Protein AF-A0A6A0H687-F1 (afdb_monomer)

Radius of gyration: 17.08 Å; Cα contacts (8 Å, |Δi|>4): 130; chains: 1; bounding box: 46×40×46 Å

Secondary structure (DSSP, 8-state):
-----------PPP---SHHHHHHHHHHHHHHHHHHHHTT-SSHHHHHHHHHHHHHS----TTSTT-TTTTTSPPPSSHHHHHHHHHHHHHHHHHHHHHHHHHHT-STTSSPPHHHHTTTTPPSTT--SSPP--

Foldseek 3Di:
DDDDDDPDPPPDDPPCPDPVVVLVLLLVQLLLVLLLQLVPDFALVSLLVSLLVSLPDDWDDAPDPLAQQVVPDDDQPDPVSVVVVSVVSSVSSNVSSNVSSCVQQVDPVRGGDPVSNVCNPPDRVVDHRDDPDD

InterPro domains:
  IPR007204 Actin-related protein 2/3 complex subunit 3 [PF04062] (16-129)
  IPR007204 Actin-related protein 2/3 complex subunit 3 [PIRSF016315] (16-129)
  IPR007204 Actin-related protein 2/3 complex subunit 3 [PTHR12391] (17-131)
  IPR036753 Actin-related protein 2/3 complex subunit 3 superfamily [G3DSA:1.10.1760.10] (7-134)
  IPR036753 Actin-related protein 2/3 complex subunit 3 superfamily [SSF69060] (16-129)

Organism: Hyalella azteca (NCBI:txid294128)

Mean predicted aligned error: 8.64 Å

Structure (mmCIF, N/CA/C/O backbone):
data_AF-A0A6A0H687-F1
#
_entry.id   AF-A0A6A0H687-F1
#
loop_
_atom_site.group_PDB
_atom_site.id
_atom_site.type_symbol
_atom_site.label_atom_id
_atom_site.label_alt_id
_atom_site.label_comp_id
_atom_site.label_asym_id
_atom_site.label_entity_id
_atom_site.label_seq_id
_atom_site.pdbx_PDB_ins_code
_atom_site.Cartn_x
_atom_site.Cartn_y
_atom_site.Cartn_z
_atom_site.occupancy
_atom_site.B_iso_or_equiv
_atom_site.auth_seq_id
_atom_site.auth_comp_id
_atom_site.auth_asym_id
_atom_site.auth_atom_id
_atom_site.pdbx_PDB_model_num
ATOM 1 N N . MET A 1 1 ? -33.109 -31.241 -22.955 1.00 35.88 1 MET A N 1
ATOM 2 C CA . MET A 1 1 ? -33.073 -29.965 -22.209 1.00 35.88 1 MET A CA 1
ATOM 3 C C . MET A 1 1 ? -31.614 -29.598 -22.007 1.00 35.88 1 MET A C 1
ATOM 5 O O . MET A 1 1 ? -30.923 -30.304 -21.287 1.00 35.88 1 MET A O 1
ATOM 9 N N . ALA A 1 2 ? -31.121 -28.597 -22.735 1.00 31.53 2 ALA A N 1
ATOM 10 C CA . ALA A 1 2 ? -29.759 -28.098 -22.580 1.00 31.53 2 ALA A CA 1
ATOM 11 C C . ALA A 1 2 ? -29.723 -27.141 -21.380 1.00 31.53 2 ALA A C 1
ATOM 13 O O . ALA A 1 2 ? -30.549 -26.233 -21.301 1.00 31.53 2 ALA A O 1
ATOM 14 N N . ALA A 1 3 ? -28.813 -27.369 -20.435 1.00 36.12 3 ALA A N 1
ATOM 15 C CA . ALA A 1 3 ? -28.580 -26.453 -19.328 1.00 36.12 3 ALA A CA 1
ATOM 16 C C . ALA A 1 3 ? -27.696 -25.295 -19.817 1.00 36.12 3 ALA A C 1
ATOM 18 O O . ALA A 1 3 ? -26.548 -25.510 -20.205 1.00 36.12 3 ALA A O 1
ATOM 19 N N . ASN A 1 4 ? -28.247 -24.081 -19.810 1.00 37.50 4 ASN A N 1
ATOM 20 C CA . ASN A 1 4 ? -27.493 -22.845 -20.003 1.00 37.50 4 ASN A CA 1
ATOM 21 C C . ASN A 1 4 ? -26.573 -22.624 -18.797 1.00 37.50 4 ASN A C 1
ATOM 23 O O . ASN A 1 4 ? -27.039 -22.578 -17.661 1.00 37.50 4 ASN A O 1
ATOM 27 N N . ILE A 1 5 ? -25.276 -22.464 -19.054 1.00 44.28 5 ILE A N 1
ATOM 28 C CA . ILE A 1 5 ? -24.306 -21.996 -18.063 1.00 44.28 5 ILE A CA 1
ATOM 29 C C . ILE A 1 5 ? -24.161 -20.484 -18.253 1.00 44.28 5 ILE A C 1
ATOM 31 O O . ILE A 1 5 ? -23.621 -20.039 -19.265 1.00 44.28 5 ILE A O 1
ATOM 35 N N . GLU A 1 6 ? -24.638 -19.694 -17.291 1.00 38.62 6 GLU A N 1
ATOM 36 C CA . GLU A 1 6 ? -24.328 -18.263 -17.222 1.00 38.62 6 GLU A CA 1
ATOM 37 C C . GLU A 1 6 ? -22.918 -18.041 -16.640 1.00 38.62 6 GLU A C 1
ATOM 39 O O . GLU A 1 6 ? -22.534 -18.716 -15.677 1.00 38.62 6 GLU A O 1
ATOM 44 N N . PRO A 1 7 ? -22.122 -17.092 -17.172 1.00 43.47 7 PRO A N 1
ATOM 45 C CA . PRO A 1 7 ? -20.782 -16.803 -16.677 1.00 43.47 7 PRO A CA 1
ATOM 46 C C . PRO A 1 7 ? -20.857 -15.910 -15.427 1.00 43.47 7 PRO A C 1
ATOM 48 O O . PRO A 1 7 ? -20.599 -14.710 -15.473 1.00 43.47 7 PRO A O 1
ATOM 51 N N . GLY A 1 8 ? -21.226 -16.504 -14.292 1.00 40.09 8 GLY A N 1
ATOM 52 C CA . GLY A 1 8 ? -21.206 -15.860 -12.980 1.00 40.09 8 GLY A CA 1
ATOM 53 C C . GLY A 1 8 ? -19.815 -15.923 -12.346 1.00 40.09 8 GLY A C 1
ATOM 54 O O . GLY A 1 8 ? -19.230 -16.992 -12.179 1.00 40.09 8 GLY A O 1
ATOM 55 N N . THR A 1 9 ? -19.274 -14.766 -11.982 1.00 43.44 9 THR A N 1
ATOM 56 C CA . THR A 1 9 ? -18.028 -14.579 -11.231 1.00 43.44 9 THR A CA 1
ATOM 57 C C . THR A 1 9 ? -17.992 -15.427 -9.956 1.00 43.44 9 THR A C 1
ATOM 59 O O . THR A 1 9 ? -18.575 -15.069 -8.936 1.00 43.44 9 THR A O 1
ATOM 62 N N . SER A 1 10 ? -17.268 -16.547 -9.992 1.00 41.50 10 SER A N 1
ATOM 63 C CA . SER A 1 10 ? -17.063 -17.415 -8.830 1.00 41.50 10 SER A CA 1
ATOM 64 C C . SER A 1 10 ? -16.005 -16.835 -7.884 1.00 41.50 10 SER A C 1
ATOM 66 O O . SER A 1 10 ? -14.886 -17.340 -7.800 1.00 41.50 10 SER A O 1
ATOM 68 N N . THR A 1 11 ? -16.347 -15.791 -7.130 1.00 47.06 11 THR A N 1
ATOM 69 C CA . THR A 1 11 ? -15.658 -15.509 -5.865 1.00 47.06 11 THR A CA 1
ATOM 70 C C . THR A 1 11 ? -16.435 -16.198 -4.753 1.00 47.06 11 THR A C 1
ATOM 72 O O . THR A 1 11 ? -17.423 -15.664 -4.255 1.00 47.06 11 THR A O 1
ATOM 75 N N . LYS A 1 12 ? -16.016 -17.413 -4.378 1.00 46.56 12 LYS A N 1
ATOM 76 C CA . LYS A 1 12 ? -16.521 -18.055 -3.157 1.00 46.56 12 LYS A CA 1
ATOM 77 C C . LYS A 1 12 ? -16.245 -17.115 -1.970 1.00 46.56 12 LYS A C 1
ATOM 79 O O . LYS A 1 12 ? -15.118 -16.618 -1.880 1.00 46.56 12 LYS A O 1
ATOM 84 N N . PRO A 1 13 ? -17.217 -16.853 -1.078 1.00 51.59 13 PRO A N 1
ATOM 85 C CA . PRO A 1 13 ? -16.946 -16.096 0.136 1.00 51.59 13 PRO A CA 1
ATOM 86 C C . PRO A 1 13 ? -15.906 -16.860 0.962 1.00 51.59 13 PRO A C 1
ATOM 88 O O . PRO A 1 13 ? -16.085 -18.043 1.246 1.00 51.59 13 PRO A O 1
ATOM 91 N N . ILE A 1 14 ? -14.798 -16.203 1.313 1.00 51.09 14 ILE A N 1
ATOM 92 C CA . ILE A 1 14 ? -13.845 -16.755 2.279 1.00 51.09 14 ILE A CA 1
ATOM 93 C C . ILE A 1 14 ? -14.563 -16.808 3.627 1.00 51.09 14 ILE A C 1
ATOM 95 O O . ILE A 1 14 ? -14.968 -15.776 4.160 1.00 51.09 14 ILE A O 1
ATOM 99 N N . SER A 1 15 ? -14.740 -18.013 4.166 1.00 51.88 15 SER A N 1
ATOM 100 C CA . SER A 1 15 ? -15.113 -18.201 5.562 1.00 51.88 15 SER A CA 1
ATOM 101 C C . SER A 1 15 ? -13.932 -17.746 6.414 1.00 51.88 15 SER A C 1
ATOM 103 O O . SER A 1 15 ? -12.920 -18.437 6.472 1.00 51.88 15 SER A O 1
ATOM 105 N N . THR A 1 16 ? -14.032 -16.567 7.028 1.00 56.4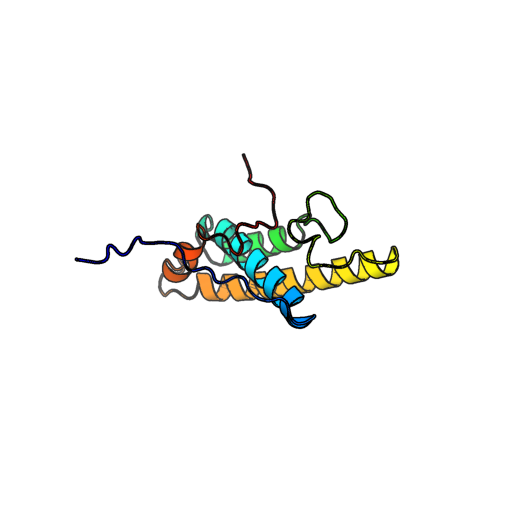7 16 THR A N 1
ATOM 106 C CA . THR A 1 16 ? -13.026 -16.058 7.970 1.00 56.47 16 THR A CA 1
ATOM 107 C C . THR A 1 16 ? -13.072 -16.917 9.233 1.00 56.47 16 THR A C 1
ATOM 109 O O . THR A 1 16 ? -13.884 -16.659 10.122 1.00 56.47 16 THR A O 1
ATOM 112 N N . GLN A 1 17 ? -12.275 -17.981 9.280 1.00 54.34 17 GLN A N 1
ATOM 113 C CA . GLN A 1 17 ? -12.238 -18.930 10.393 1.00 54.34 17 GLN A CA 1
ATOM 114 C C . GLN A 1 17 ? -11.148 -18.576 11.422 1.00 54.34 17 GLN A C 1
ATOM 116 O O . GLN A 1 17 ? -11.180 -19.130 12.518 1.00 54.34 17 GLN A O 1
ATOM 121 N N . GLY A 1 18 ? -10.246 -17.618 11.148 1.00 59.91 18 GLY A N 1
ATOM 122 C CA . GLY A 1 18 ? -9.221 -17.196 12.116 1.00 59.91 18 GLY A CA 1
ATOM 123 C C . GLY A 1 18 ? -8.591 -15.809 11.912 1.00 59.91 18 GLY A C 1
ATOM 124 O O . GLY A 1 18 ? -8.889 -15.076 10.970 1.00 59.91 18 GLY A O 1
ATOM 125 N N . GLU A 1 19 ? -7.687 -15.433 12.825 1.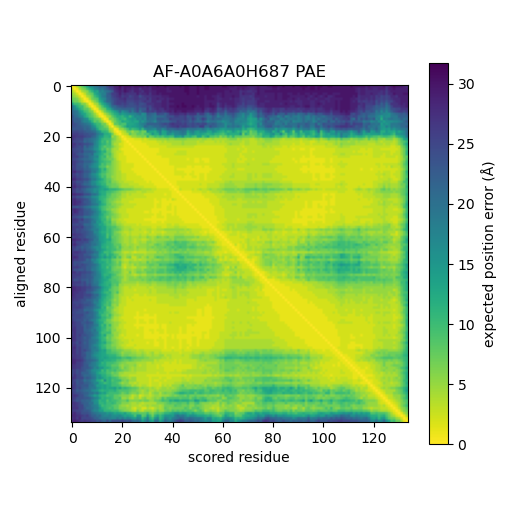00 60.84 19 GLU A N 1
ATOM 126 C CA . GLU A 1 19 ? -6.970 -14.143 12.816 1.00 60.84 19 GLU A CA 1
ATOM 127 C C . GLU A 1 19 ? -6.005 -14.000 11.627 1.00 60.84 19 GLU A C 1
ATOM 129 O O . GLU A 1 19 ? -5.887 -12.911 11.062 1.00 60.84 19 GLU A O 1
ATOM 134 N N . CYS A 1 20 ? -5.382 -15.099 11.182 1.00 61.72 20 CYS A N 1
ATOM 135 C CA . CYS A 1 20 ? -4.543 -15.122 9.977 1.00 61.72 20 CYS A CA 1
ATOM 136 C C . CYS A 1 20 ? -5.310 -14.708 8.713 1.00 61.72 20 CYS A C 1
ATOM 138 O O . CYS A 1 20 ? -4.743 -14.037 7.846 1.00 61.72 20 CYS A O 1
ATOM 140 N N . ASP A 1 21 ? -6.604 -15.029 8.632 1.00 76.44 21 ASP A N 1
ATOM 141 C CA . ASP A 1 21 ? -7.436 -14.663 7.485 1.00 76.44 21 ASP A CA 1
ATOM 142 C C . ASP A 1 21 ? -7.593 -13.143 7.390 1.00 76.44 21 ASP A C 1
ATOM 144 O O . ASP A 1 21 ? -7.620 -12.586 6.295 1.00 76.44 21 ASP A O 1
ATOM 148 N N . ARG A 1 22 ? -7.618 -12.440 8.531 1.00 81.81 22 ARG A N 1
ATOM 149 C CA . ARG A 1 22 ? -7.740 -10.976 8.576 1.00 81.81 22 ARG A CA 1
ATOM 150 C C . ARG A 1 22 ? -6.498 -10.303 8.003 1.00 81.81 22 ARG A C 1
ATOM 152 O O . ARG A 1 22 ? -6.611 -9.418 7.158 1.00 81.81 22 ARG A O 1
ATOM 159 N N . THR A 1 23 ? -5.299 -10.712 8.397 1.00 84.94 23 THR A N 1
ATOM 160 C CA . THR A 1 23 ? -4.086 -10.121 7.808 1.00 84.94 23 THR A CA 1
ATOM 161 C C . THR A 1 23 ? -4.021 -10.410 6.308 1.00 84.94 23 THR A C 1
ATOM 163 O O . THR A 1 23 ? -3.762 -9.500 5.520 1.00 84.94 23 THR A O 1
ATOM 166 N N . LEU A 1 24 ? -4.357 -11.634 5.886 1.00 87.38 24 LEU A N 1
ATOM 167 C CA . LEU A 1 24 ? -4.360 -12.013 4.473 1.00 87.38 24 LEU A CA 1
ATOM 168 C C . LEU A 1 24 ? -5.370 -11.205 3.640 1.00 87.38 24 LEU A C 1
ATOM 170 O O . LEU A 1 24 ? -5.037 -10.748 2.543 1.00 87.38 24 LEU A O 1
ATOM 174 N N . ILE A 1 25 ? -6.580 -10.982 4.161 1.00 88.38 25 ILE A N 1
ATOM 175 C CA . ILE A 1 25 ? -7.611 -10.155 3.517 1.00 88.38 25 ILE A CA 1
ATOM 176 C C . ILE A 1 25 ? -7.107 -8.722 3.326 1.00 88.38 25 ILE A C 1
ATOM 178 O O . ILE A 1 25 ? -7.212 -8.178 2.223 1.00 88.38 25 ILE A O 1
ATOM 182 N N . TYR A 1 26 ? -6.520 -8.121 4.366 1.00 89.88 26 TYR A N 1
ATOM 183 C CA . TYR A 1 26 ? -5.997 -6.757 4.285 1.00 89.88 26 TYR A CA 1
ATOM 184 C C . TYR A 1 26 ? -4.879 -6.648 3.241 1.00 89.88 26 TYR A C 1
ATOM 186 O O . TYR A 1 26 ? -4.926 -5.768 2.380 1.00 89.88 26 TYR A O 1
ATOM 194 N N . VAL A 1 27 ? -3.908 -7.569 3.268 1.00 92.69 27 VAL A N 1
ATOM 195 C CA . VAL A 1 27 ? -2.806 -7.607 2.292 1.00 92.69 27 VAL A CA 1
ATOM 196 C C . VAL A 1 27 ? -3.346 -7.756 0.871 1.00 92.69 27 VAL A C 1
ATOM 198 O O . VAL A 1 27 ? -2.913 -7.035 -0.022 1.00 92.69 27 VAL A O 1
ATOM 201 N N . THR A 1 28 ? -4.330 -8.630 0.653 1.00 91.56 28 THR A N 1
ATOM 202 C CA . THR A 1 28 ? -4.927 -8.857 -0.674 1.00 91.56 28 THR A CA 1
ATOM 203 C C . THR A 1 28 ? -5.591 -7.594 -1.229 1.00 91.56 28 THR A C 1
ATOM 205 O O . THR A 1 28 ? -5.411 -7.247 -2.402 1.00 91.56 28 THR A O 1
ATOM 208 N N . LEU A 1 29 ? -6.321 -6.856 -0.389 1.00 90.19 29 LEU A N 1
ATOM 209 C CA . LEU A 1 29 ? -6.897 -5.573 -0.791 1.00 90.19 29 LEU A CA 1
ATOM 210 C C . LEU A 1 29 ? -5.812 -4.524 -1.050 1.00 90.19 29 LEU A C 1
ATOM 212 O O . LEU A 1 29 ? -5.888 -3.802 -2.043 1.00 90.19 29 LEU A O 1
ATOM 216 N N . TYR A 1 30 ? -4.778 -4.471 -0.210 1.00 94.19 30 TYR A N 1
ATOM 217 C CA . TYR A 1 30 ? -3.681 -3.522 -0.375 1.00 94.19 30 TYR A CA 1
ATOM 218 C C . TYR A 1 30 ? -2.884 -3.773 -1.663 1.00 94.19 30 TYR A C 1
ATOM 220 O O . TYR A 1 30 ? -2.584 -2.824 -2.383 1.00 94.19 30 TYR A O 1
ATOM 228 N N . ILE A 1 31 ? -2.645 -5.038 -2.032 1.00 94.94 31 ILE A N 1
ATOM 229 C CA . ILE A 1 31 ? -2.045 -5.411 -3.324 1.00 94.94 31 ILE A CA 1
ATOM 230 C C . ILE A 1 31 ? -2.855 -4.823 -4.485 1.00 94.94 31 ILE A C 1
ATOM 232 O O . ILE A 1 31 ? -2.275 -4.316 -5.444 1.00 94.94 31 ILE A O 1
ATOM 236 N N . THR A 1 32 ? -4.187 -4.834 -4.401 1.00 92.88 32 THR A N 1
ATOM 237 C CA . THR A 1 32 ? -5.041 -4.252 -5.449 1.00 92.88 32 THR A CA 1
ATOM 238 C C . THR A 1 32 ? -4.805 -2.742 -5.592 1.00 92.88 32 THR A C 1
ATOM 240 O O . THR A 1 32 ? -4.691 -2.248 -6.716 1.00 92.88 32 THR A O 1
ATOM 243 N N . GLU A 1 33 ? -4.653 -2.010 -4.483 1.00 93.75 33 GLU A N 1
ATOM 244 C CA . GLU A 1 33 ? -4.313 -0.578 -4.518 1.00 93.75 33 GLU A CA 1
ATOM 245 C C . GLU A 1 33 ? -2.902 -0.325 -5.068 1.00 93.75 33 GLU A C 1
ATOM 247 O O . GLU A 1 33 ? -2.714 0.577 -5.892 1.00 93.75 33 GLU A O 1
ATOM 252 N N . CYS A 1 34 ? -1.922 -1.156 -4.692 1.00 96.06 34 CYS A N 1
ATOM 253 C CA . CYS A 1 34 ? -0.576 -1.110 -5.263 1.00 96.06 34 CYS A CA 1
ATOM 254 C C . CYS A 1 34 ? -0.625 -1.262 -6.786 1.00 96.06 34 CYS A C 1
ATOM 256 O O . CYS A 1 34 ? -0.070 -0.437 -7.507 1.00 96.06 34 CYS A O 1
ATOM 258 N N . LEU A 1 35 ? -1.337 -2.272 -7.292 1.00 95.06 35 LEU A N 1
ATOM 259 C CA . LEU A 1 35 ? -1.457 -2.526 -8.728 1.00 95.06 35 LEU A CA 1
ATOM 260 C C . LEU A 1 35 ? -2.126 -1.362 -9.467 1.00 95.06 35 LEU A C 1
ATOM 262 O O . LEU A 1 35 ? -1.668 -0.983 -10.546 1.00 95.06 35 LEU A O 1
ATOM 266 N N . ARG A 1 36 ? -3.177 -0.756 -8.896 1.00 93.19 36 ARG A N 1
ATOM 267 C CA . ARG A 1 36 ? -3.821 0.434 -9.484 1.00 93.19 36 ARG A CA 1
ATOM 268 C C . ARG A 1 36 ? -2.836 1.585 -9.621 1.00 93.19 36 ARG A C 1
ATOM 270 O O . ARG A 1 36 ? -2.802 2.229 -10.669 1.00 93.19 36 ARG A O 1
ATOM 277 N N . ARG A 1 37 ? -2.017 1.833 -8.599 1.00 94.62 37 ARG A N 1
ATOM 278 C CA . ARG A 1 37 ? -1.021 2.906 -8.639 1.00 94.62 37 ARG A CA 1
ATOM 279 C C . ARG A 1 37 ? 0.124 2.592 -9.608 1.00 94.62 37 ARG A C 1
ATOM 281 O O . ARG A 1 37 ? 0.457 3.430 -10.443 1.00 94.62 37 ARG A O 1
ATOM 288 N N . LEU A 1 38 ? 0.647 1.366 -9.575 1.00 95.62 38 LEU A N 1
ATOM 289 C CA . LEU A 1 38 ? 1.727 0.912 -10.457 1.00 95.62 38 LEU A CA 1
ATOM 290 C C . LEU A 1 38 ? 1.316 0.876 -11.933 1.00 95.62 38 LEU A C 1
ATOM 292 O O . LEU A 1 38 ? 2.160 1.086 -12.796 1.00 95.62 38 LEU A O 1
ATOM 296 N N . SER A 1 39 ? 0.026 0.696 -12.241 1.00 93.81 39 SER A N 1
ATOM 297 C CA . SER A 1 39 ? -0.479 0.747 -13.623 1.00 93.81 39 SER A CA 1
ATOM 298 C C . SER A 1 39 ? -0.242 2.089 -14.329 1.00 93.81 39 SER A C 1
ATOM 300 O O . SER A 1 39 ? -0.252 2.142 -15.556 1.00 93.81 39 SER A O 1
ATOM 302 N N . LYS A 1 40 ? -0.021 3.165 -13.561 1.00 93.88 40 LYS A N 1
ATOM 303 C CA . LYS A 1 40 ? 0.266 4.518 -14.061 1.00 93.88 40 LYS A CA 1
ATOM 304 C C . LYS A 1 40 ? 1.767 4.835 -14.108 1.00 93.88 40 LYS A C 1
ATOM 306 O O . LYS A 1 40 ? 2.141 5.899 -14.596 1.00 93.88 40 LYS A O 1
ATOM 311 N N . CYS A 1 41 ? 2.613 3.949 -13.582 1.00 95.00 41 CYS A N 1
ATOM 312 C CA . CYS A 1 41 ? 4.057 4.148 -13.499 1.00 95.00 41 CYS A CA 1
ATOM 313 C C . CYS A 1 41 ? 4.745 3.675 -14.784 1.00 95.00 41 CYS A C 1
ATOM 315 O O . CYS A 1 41 ? 4.384 2.640 -15.348 1.00 95.00 41 CYS A O 1
ATOM 317 N N . LYS A 1 42 ? 5.746 4.429 -15.243 1.00 91.94 42 LYS A N 1
ATOM 318 C CA . LYS A 1 42 ? 6.493 4.127 -16.474 1.00 91.94 42 LYS A CA 1
ATOM 319 C C . LYS A 1 42 ? 7.617 3.124 -16.242 1.00 91.94 42 LYS A C 1
ATOM 321 O O . LYS A 1 42 ? 7.875 2.295 -17.109 1.00 91.94 42 LYS A O 1
ATOM 326 N N . ASP A 1 43 ? 8.248 3.207 -15.078 1.00 94.31 43 ASP A N 1
ATOM 327 C CA . ASP A 1 43 ? 9.409 2.415 -14.697 1.00 94.31 43 ASP A CA 1
ATOM 328 C C . ASP A 1 43 ? 9.379 2.052 -13.204 1.00 94.31 43 ASP A C 1
ATOM 330 O O . ASP A 1 43 ? 8.553 2.535 -12.418 1.00 94.31 43 ASP A O 1
ATOM 334 N N . LYS A 1 44 ? 10.306 1.170 -12.823 1.00 95.38 44 LYS A N 1
ATOM 335 C CA . LYS A 1 44 ? 10.440 0.650 -11.462 1.00 95.38 44 LYS A CA 1
ATOM 336 C C . LYS A 1 44 ? 10.790 1.730 -10.437 1.00 95.38 44 LYS A C 1
ATOM 338 O O . LYS A 1 44 ? 10.311 1.647 -9.309 1.00 95.38 44 LYS A O 1
ATOM 343 N N . ALA A 1 45 ? 11.599 2.726 -10.802 1.00 96.19 45 ALA A N 1
ATOM 344 C CA . ALA A 1 45 ? 12.021 3.777 -9.877 1.00 96.19 45 ALA A CA 1
ATOM 345 C C . ALA A 1 45 ? 10.824 4.650 -9.476 1.00 96.19 45 ALA A C 1
ATOM 347 O O . ALA A 1 45 ? 10.560 4.831 -8.287 1.00 96.19 45 ALA A O 1
ATOM 348 N N . GLN A 1 46 ? 10.023 5.077 -10.457 1.00 96.62 46 GLN A N 1
ATOM 349 C CA . GLN A 1 46 ? 8.754 5.753 -10.204 1.00 96.62 46 GLN A CA 1
ATOM 350 C C . GLN A 1 46 ? 7.815 4.872 -9.368 1.00 96.62 46 GLN A C 1
ATOM 352 O O . GLN A 1 46 ? 7.202 5.347 -8.411 1.00 96.62 46 GLN A O 1
ATOM 357 N N . GLY A 1 47 ? 7.740 3.576 -9.690 1.00 96.88 47 GLY A N 1
ATOM 358 C CA . GLY A 1 47 ? 6.962 2.606 -8.925 1.00 96.88 47 GLY A CA 1
ATOM 359 C C . GLY A 1 47 ? 7.362 2.545 -7.448 1.00 96.88 47 GLY A C 1
ATOM 360 O O . GLY A 1 47 ? 6.492 2.560 -6.582 1.00 96.88 47 GLY A O 1
ATOM 361 N N . GLN A 1 48 ? 8.659 2.523 -7.133 1.00 97.31 48 GLN A N 1
ATOM 362 C CA . GLN A 1 48 ? 9.161 2.514 -5.754 1.00 97.31 48 GLN A CA 1
ATOM 363 C C . GLN A 1 48 ? 8.763 3.780 -4.984 1.00 97.31 48 GLN A C 1
ATOM 365 O O . GLN A 1 48 ? 8.275 3.673 -3.857 1.00 97.31 48 GLN A O 1
ATOM 370 N N . THR A 1 49 ? 8.902 4.961 -5.594 1.00 97.50 49 THR A N 1
ATOM 371 C CA . THR A 1 49 ? 8.476 6.231 -4.985 1.00 97.50 49 THR A CA 1
ATOM 372 C C . THR A 1 49 ? 6.972 6.245 -4.704 1.00 97.50 49 THR A C 1
ATOM 374 O O . THR A 1 49 ? 6.550 6.585 -3.597 1.00 97.50 49 THR A O 1
ATOM 377 N N . GLU A 1 50 ? 6.155 5.816 -5.668 1.00 97.38 50 GLU A N 1
ATOM 378 C CA . GLU A 1 50 ? 4.700 5.745 -5.505 1.00 97.38 50 GLU A CA 1
ATOM 379 C C . GLU A 1 50 ? 4.277 4.710 -4.451 1.00 97.38 50 GLU A C 1
ATOM 381 O O . GLU A 1 50 ? 3.332 4.958 -3.707 1.00 97.38 50 GLU A O 1
ATOM 386 N N . MET A 1 51 ? 4.971 3.571 -4.329 1.00 98.00 51 MET A N 1
ATOM 387 C CA . MET A 1 51 ? 4.695 2.588 -3.270 1.00 98.00 51 MET A CA 1
ATOM 388 C C . MET A 1 51 ? 5.043 3.112 -1.880 1.00 98.00 51 MET A C 1
ATOM 390 O O . MET A 1 51 ? 4.279 2.885 -0.942 1.00 98.00 51 MET A O 1
ATOM 394 N N . TYR A 1 52 ? 6.147 3.851 -1.743 1.00 97.06 52 TYR A N 1
ATOM 395 C CA . TYR A 1 52 ? 6.492 4.506 -0.483 1.00 97.06 52 TYR A CA 1
ATOM 396 C C . TYR A 1 52 ? 5.432 5.543 -0.088 1.00 97.06 52 TYR A C 1
ATOM 398 O O . TYR A 1 52 ? 4.923 5.511 1.032 1.00 97.06 52 TYR A O 1
ATOM 406 N N . SER A 1 53 ? 5.036 6.408 -1.030 1.00 96.81 53 SER A N 1
ATOM 407 C CA . SER A 1 53 ? 3.979 7.407 -0.825 1.00 96.81 53 SER A CA 1
ATOM 408 C C . SER A 1 53 ? 2.628 6.763 -0.489 1.00 96.81 53 SER A C 1
ATOM 410 O O . SER A 1 53 ? 1.924 7.199 0.427 1.00 96.81 53 SER A O 1
ATOM 412 N N . LEU A 1 54 ? 2.275 5.674 -1.178 1.00 96.38 54 LEU A N 1
ATOM 413 C CA . LEU A 1 54 ? 1.058 4.926 -0.894 1.00 96.38 54 LEU A CA 1
ATOM 414 C C . LEU A 1 54 ? 1.096 4.328 0.515 1.00 96.38 54 LEU A C 1
ATOM 416 O O . LEU A 1 54 ? 0.093 4.396 1.207 1.00 96.38 54 LEU A O 1
ATOM 420 N N . ALA A 1 55 ? 2.216 3.766 0.974 1.00 95.94 55 ALA A N 1
ATOM 421 C CA . ALA A 1 55 ? 2.301 3.139 2.296 1.00 95.94 55 ALA A CA 1
ATOM 422 C C . ALA A 1 55 ? 2.037 4.113 3.461 1.00 95.94 55 ALA A C 1
ATOM 424 O O . ALA A 1 55 ? 1.362 3.731 4.422 1.00 95.94 55 ALA A O 1
ATOM 425 N N . ILE A 1 56 ? 2.501 5.363 3.344 1.00 94.94 56 ILE A N 1
ATOM 426 C CA . ILE A 1 56 ? 2.293 6.430 4.342 1.00 94.94 56 ILE A CA 1
ATOM 427 C C . ILE A 1 56 ? 0.958 7.175 4.180 1.00 94.94 56 ILE A C 1
ATOM 429 O O . ILE A 1 56 ? 0.618 8.019 5.007 1.00 94.94 56 ILE A O 1
ATOM 433 N N . SER A 1 57 ? 0.196 6.892 3.119 1.00 92.94 57 SER A N 1
ATOM 434 C CA . SER A 1 57 ? -1.113 7.511 2.896 1.00 92.94 57 SER A CA 1
ATOM 435 C C . SER A 1 57 ? -2.098 7.143 4.010 1.00 92.94 57 SER A C 1
ATOM 437 O O . SER A 1 57 ? -2.001 6.081 4.630 1.00 92.94 57 SER A O 1
ATOM 439 N N . LYS A 1 58 ? -3.088 8.009 4.251 1.00 87.56 58 LYS A N 1
ATOM 440 C CA . LYS A 1 58 ? -4.109 7.758 5.271 1.00 87.56 58 LYS A CA 1
ATOM 441 C C . LYS A 1 58 ? -5.055 6.645 4.810 1.00 87.56 58 LYS A C 1
ATOM 443 O O . LYS A 1 58 ? -5.878 6.856 3.922 1.00 87.56 58 LYS A O 1
ATOM 448 N N . PHE A 1 59 ? -4.945 5.481 5.442 1.00 89.50 59 PHE A N 1
ATOM 449 C CA . PHE A 1 59 ? -5.907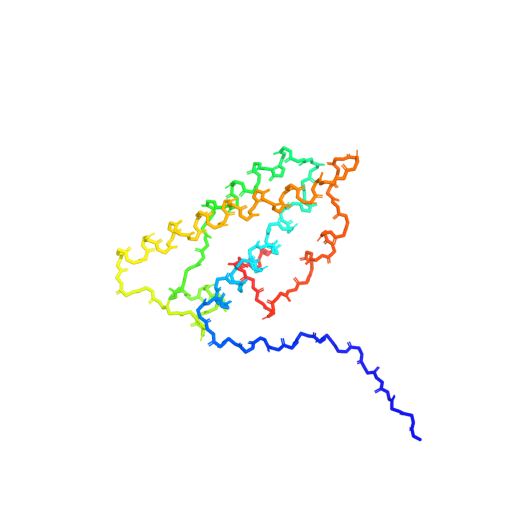 4.388 5.314 1.00 89.50 59 PHE A CA 1
ATOM 450 C C . PHE A 1 59 ? -6.864 4.389 6.503 1.00 89.50 59 PHE A C 1
ATOM 452 O O . PHE A 1 59 ? -6.413 4.639 7.624 1.00 89.50 59 PHE A O 1
ATOM 459 N N . PRO A 1 60 ? -8.150 4.076 6.284 1.00 88.12 60 PRO A N 1
ATOM 460 C CA . PRO A 1 60 ? -9.072 3.880 7.387 1.00 88.12 60 PRO A CA 1
ATOM 461 C C . PRO A 1 60 ? -8.673 2.649 8.207 1.00 88.12 60 PRO A C 1
ATOM 463 O O . PRO A 1 60 ? -8.111 1.687 7.672 1.00 88.12 60 PRO A O 1
ATOM 466 N N . ILE A 1 61 ? -8.984 2.671 9.499 1.00 86.69 61 ILE A N 1
ATOM 467 C CA . ILE A 1 61 ? -8.725 1.570 10.439 1.00 86.69 61 ILE A CA 1
ATOM 468 C C . ILE A 1 61 ? -10.038 0.994 10.995 1.00 86.69 61 ILE A C 1
ATOM 470 O O . ILE A 1 61 ? -11.067 1.675 10.949 1.00 86.69 61 ILE A O 1
ATOM 474 N N . PRO A 1 62 ? -10.037 -0.243 11.533 1.00 85.69 62 PRO A N 1
ATOM 475 C CA . PRO A 1 62 ? -11.216 -0.825 12.167 1.00 85.69 62 PRO A CA 1
ATOM 476 C C . PRO A 1 62 ? -11.842 0.112 13.207 1.00 85.69 62 PRO A C 1
ATOM 478 O O . PRO A 1 62 ? -11.168 0.595 14.114 1.00 85.69 62 PRO A O 1
ATOM 481 N N . GLY A 1 63 ? -13.144 0.355 13.073 1.00 82.50 63 GLY A N 1
ATOM 482 C CA . GLY A 1 63 ? -13.910 1.306 13.879 1.00 82.50 63 GLY A CA 1
ATOM 483 C C . GLY A 1 63 ? -14.211 2.637 13.183 1.00 82.50 63 GLY A C 1
ATOM 484 O O . GLY A 1 63 ? -15.121 3.336 13.622 1.00 82.50 63 GLY A O 1
ATOM 485 N N . GLU A 1 64 ? -13.519 2.981 12.092 1.00 84.56 64 GLU A N 1
ATOM 486 C CA . GLU A 1 64 ? -13.876 4.140 11.264 1.00 84.56 64 GLU A CA 1
ATOM 487 C C . GLU A 1 64 ? -15.007 3.790 10.278 1.00 84.56 64 GLU A C 1
ATOM 489 O O . GLU A 1 64 ? -14.964 2.717 9.670 1.00 84.56 64 GLU A O 1
ATOM 494 N N . PRO A 1 65 ? -15.997 4.674 10.032 1.00 82.00 65 PRO A N 1
ATOM 495 C CA . PRO A 1 65 ? -17.102 4.400 9.100 1.00 82.00 65 PRO A CA 1
ATOM 496 C C . PRO A 1 65 ? -16.654 4.072 7.669 1.00 82.00 65 PRO A C 1
ATOM 498 O O . PRO A 1 65 ? -17.315 3.320 6.959 1.00 82.00 65 PRO A O 1
ATOM 501 N N . SER A 1 66 ? -15.515 4.623 7.253 1.00 83.06 66 SER A N 1
ATOM 502 C CA . SER A 1 66 ? -14.892 4.414 5.945 1.00 83.06 66 SER A CA 1
ATOM 503 C C . SER A 1 66 ? -14.140 3.083 5.827 1.00 83.06 66 SER A C 1
ATOM 505 O O . SER A 1 66 ? -13.696 2.743 4.730 1.00 83.06 66 SER A O 1
ATOM 507 N N . PHE A 1 67 ? -13.982 2.316 6.915 1.00 84.12 67 PHE A N 1
ATOM 508 C CA . PHE A 1 67 ? -13.266 1.046 6.877 1.00 84.12 67 PHE A CA 1
ATOM 509 C C . PHE A 1 67 ? -14.153 -0.078 6.308 1.00 84.12 67 PHE A C 1
ATOM 511 O O . PHE A 1 67 ? -15.137 -0.489 6.932 1.00 84.12 67 PHE A O 1
ATOM 518 N N . PRO A 1 68 ? -13.806 -0.652 5.142 1.00 79.75 68 PRO A N 1
ATOM 519 C CA . PRO A 1 68 ? -14.677 -1.581 4.414 1.00 79.75 68 PRO A CA 1
ATOM 520 C C . PRO A 1 68 ? -14.889 -2.935 5.115 1.00 79.75 68 PRO A C 1
ATOM 522 O O . PRO A 1 68 ? -15.756 -3.711 4.696 1.00 79.75 68 PRO A O 1
ATOM 525 N N . LEU A 1 69 ? -14.101 -3.253 6.150 1.00 80.44 69 LEU A N 1
ATOM 526 C CA . LEU A 1 69 ? -14.062 -4.568 6.802 1.00 80.44 69 LEU A CA 1
ATOM 527 C C . LEU A 1 69 ? -14.499 -4.535 8.277 1.00 80.44 69 LEU A C 1
ATOM 529 O O . LEU A 1 69 ? -14.196 -5.463 9.021 1.00 80.44 69 LEU A O 1
ATOM 533 N N . ASN A 1 70 ? -15.245 -3.516 8.714 1.00 81.50 70 ASN A N 1
ATOM 534 C CA . ASN A 1 70 ? -15.703 -3.408 10.110 1.00 81.50 70 ASN A CA 1
ATOM 535 C C . ASN A 1 70 ? -16.483 -4.634 10.623 1.00 81.50 70 ASN A C 1
ATOM 537 O O . ASN A 1 70 ? -16.449 -4.919 11.811 1.00 81.50 70 ASN A O 1
ATOM 541 N N . ALA A 1 71 ? -17.149 -5.390 9.744 1.00 78.06 71 ALA A N 1
ATOM 542 C CA . ALA A 1 71 ? -17.867 -6.608 10.133 1.00 78.06 71 ALA A CA 1
ATOM 543 C C . ALA A 1 71 ? -16.942 -7.781 10.528 1.00 78.06 71 ALA A C 1
ATOM 545 O O . ALA A 1 71 ? -17.401 -8.741 11.137 1.00 78.06 71 ALA A O 1
ATOM 546 N N . VAL A 1 72 ? -15.658 -7.728 10.154 1.00 75.62 72 VAL A N 1
ATOM 547 C CA . VAL A 1 72 ? -14.699 -8.838 10.309 1.00 75.62 72 VAL A CA 1
ATOM 548 C C . VAL A 1 72 ? -13.562 -8.486 11.277 1.00 75.62 72 VAL A C 1
ATOM 550 O O . VAL A 1 72 ? -12.945 -9.384 11.854 1.00 75.62 72 VAL A O 1
ATOM 553 N N . TYR A 1 73 ? -13.278 -7.194 11.473 1.00 80.50 73 TYR A N 1
ATOM 554 C CA . TYR A 1 73 ? -12.167 -6.709 12.295 1.00 80.50 73 TYR A CA 1
ATOM 555 C C . TYR A 1 73 ? -12.685 -6.081 13.582 1.00 80.50 73 TYR A C 1
ATOM 557 O O . TYR A 1 73 ? -13.611 -5.275 13.565 1.00 80.50 73 TYR A O 1
ATOM 565 N N . ALA A 1 74 ? -12.033 -6.414 14.694 1.00 81.62 74 ALA A N 1
ATOM 566 C CA . ALA A 1 74 ? -12.276 -5.746 15.960 1.00 81.62 74 ALA A CA 1
ATOM 567 C C . ALA A 1 74 ? -11.658 -4.342 15.943 1.00 81.62 74 ALA A C 1
ATOM 569 O O . ALA A 1 74 ? -10.540 -4.149 15.463 1.00 81.62 74 ALA A O 1
ATOM 570 N N . LYS A 1 75 ? -12.393 -3.371 16.488 1.00 86.25 75 LYS A N 1
ATOM 571 C CA . LYS A 1 75 ? -11.866 -2.039 16.785 1.00 86.25 75 LYS A CA 1
ATOM 572 C C . LYS A 1 75 ? -10.799 -2.151 17.893 1.00 86.25 75 LYS A C 1
ATOM 574 O O . LYS A 1 75 ? -11.055 -2.869 18.863 1.00 86.25 75 LYS A O 1
ATOM 579 N N . PRO A 1 76 ? -9.669 -1.425 17.802 1.00 86.62 76 PRO A N 1
ATOM 580 C CA . PRO A 1 76 ? -8.721 -1.305 18.909 1.00 86.62 76 PRO A CA 1
ATOM 581 C C . PRO A 1 76 ? -9.402 -0.805 20.195 1.00 86.62 76 PRO A C 1
ATOM 583 O O . PRO A 1 76 ? -10.280 0.063 20.151 1.00 86.62 76 PRO A O 1
ATOM 586 N N . LYS A 1 77 ? -9.012 -1.344 21.351 1.00 87.56 77 LYS A N 1
ATOM 587 C CA . LYS A 1 77 ? -9.656 -1.067 22.646 1.00 87.56 77 LYS A CA 1
ATOM 588 C C . LYS A 1 77 ? -9.257 0.284 23.231 1.00 87.56 77 LYS A C 1
ATOM 590 O O . LYS A 1 77 ? -10.040 0.878 23.967 1.00 87.56 77 LYS A O 1
ATOM 595 N N . ASN A 1 78 ? -8.048 0.751 22.936 1.00 90.62 78 ASN A N 1
ATOM 596 C CA . ASN A 1 78 ? -7.490 1.995 23.459 1.00 90.62 78 ASN A CA 1
ATOM 597 C C . ASN A 1 78 ? -6.552 2.668 22.438 1.00 90.62 78 ASN A C 1
ATOM 599 O O . ASN A 1 78 ? -6.280 2.132 21.360 1.00 90.62 78 ASN A O 1
ATOM 603 N N . GLU A 1 79 ? -6.074 3.868 22.769 1.00 88.81 79 GLU A N 1
ATOM 604 C CA . GLU A 1 79 ? -5.192 4.656 21.897 1.00 88.81 79 GLU A CA 1
ATOM 605 C C . GLU A 1 79 ? -3.844 3.965 21.645 1.00 88.81 79 GLU A C 1
ATOM 607 O O . GLU A 1 79 ? -3.355 3.976 20.521 1.00 88.81 79 GLU A O 1
ATOM 612 N N . GLN A 1 80 ? -3.293 3.279 22.648 1.00 92.25 80 GLN A N 1
ATOM 613 C CA . GLN A 1 80 ? -2.018 2.556 22.539 1.00 92.25 80 GLN A CA 1
ATOM 614 C C . GLN A 1 80 ? -2.108 1.399 21.533 1.00 92.25 80 GLN A C 1
ATOM 616 O O . GLN A 1 80 ? -1.244 1.235 20.675 1.00 92.25 80 GLN A O 1
ATOM 621 N N . GLU A 1 81 ? -3.184 0.611 21.593 1.00 88.94 81 GLU A N 1
ATOM 622 C CA . GLU A 1 81 ? -3.460 -0.457 20.630 1.00 88.94 81 GLU A CA 1
ATOM 623 C C . GLU A 1 81 ? -3.739 0.119 19.237 1.00 88.94 81 GLU A C 1
ATOM 625 O O . GLU A 1 81 ? -3.346 -0.472 18.234 1.00 88.94 81 GLU A O 1
ATOM 630 N N . THR A 1 82 ? -4.372 1.294 19.163 1.00 89.38 82 THR A N 1
ATOM 631 C CA . THR A 1 82 ? -4.605 1.997 17.895 1.00 89.38 82 THR A CA 1
ATOM 632 C C . THR A 1 82 ? -3.287 2.387 17.229 1.00 89.38 82 THR A C 1
ATOM 634 O O . THR A 1 82 ? -3.098 2.106 16.045 1.00 89.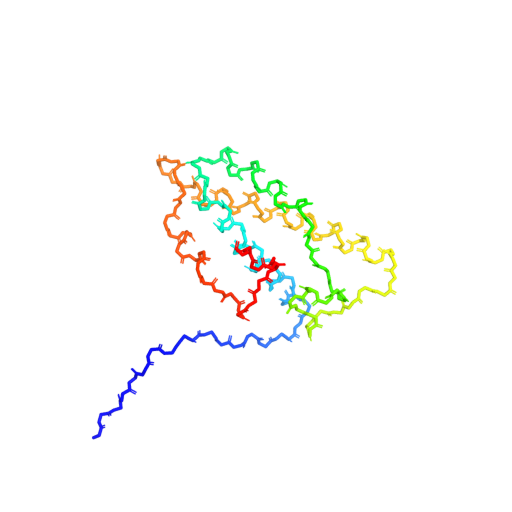38 82 THR A O 1
ATOM 637 N N . GLU A 1 83 ? -2.367 2.991 17.981 1.00 90.88 83 GLU A N 1
ATOM 638 C CA . GLU A 1 83 ? -1.046 3.378 17.484 1.00 90.88 83 GLU A CA 1
ATOM 639 C C . GLU A 1 83 ? -0.238 2.153 17.039 1.00 90.88 83 GLU A C 1
ATOM 641 O O . GLU A 1 83 ? 0.265 2.117 15.913 1.00 90.88 83 GLU A O 1
ATOM 646 N N . LEU A 1 84 ? -0.191 1.106 17.871 1.00 91.75 84 LEU A N 1
ATOM 647 C CA . LEU A 1 84 ? 0.494 -0.144 17.542 1.00 91.75 84 LEU A CA 1
ATOM 648 C C . LEU A 1 84 ? -0.074 -0.780 16.265 1.00 91.75 84 LEU A C 1
ATOM 650 O O . LEU A 1 84 ? 0.675 -1.226 15.395 1.00 91.75 84 LEU A O 1
ATOM 654 N N . TYR A 1 85 ? -1.400 -0.789 16.120 1.00 89.19 85 TYR A N 1
ATOM 655 C CA . TYR A 1 85 ? -2.070 -1.318 14.937 1.00 89.19 85 TYR A CA 1
ATOM 656 C C . TYR A 1 85 ? -1.740 -0.504 13.678 1.00 89.19 85 TYR A C 1
ATOM 658 O O . TYR A 1 85 ? -1.463 -1.073 12.619 1.00 89.19 85 TYR A O 1
ATOM 666 N N . GLN A 1 86 ? -1.717 0.827 13.779 1.00 91.62 86 GLN A N 1
ATOM 667 C CA . GLN A 1 86 ? -1.335 1.704 12.672 1.00 91.62 86 GLN A CA 1
ATOM 668 C C . GLN A 1 86 ? 0.122 1.496 12.249 1.00 91.62 86 GLN A C 1
ATOM 670 O O . GLN A 1 86 ? 0.388 1.397 11.048 1.00 91.62 86 GLN A O 1
ATOM 675 N N . GLN A 1 87 ? 1.046 1.379 13.207 1.00 93.44 87 GLN A N 1
ATOM 676 C CA . GLN A 1 87 ? 2.458 1.086 12.944 1.00 93.44 87 GLN A CA 1
ATOM 677 C C . GLN A 1 87 ? 2.635 -0.288 12.286 1.00 93.44 87 GLN A C 1
ATOM 679 O O . GLN A 1 87 ? 3.346 -0.409 11.286 1.00 93.44 87 GLN A O 1
ATOM 684 N N . TYR A 1 88 ? 1.925 -1.307 12.777 1.00 93.06 88 TYR A N 1
ATOM 685 C CA . TYR A 1 88 ? 1.933 -2.643 12.185 1.00 93.06 88 TYR A CA 1
ATOM 686 C C . TYR A 1 88 ? 1.444 -2.625 10.729 1.00 93.06 88 TYR A C 1
ATOM 688 O O . TYR A 1 88 ? 2.123 -3.131 9.830 1.00 93.06 88 TYR A O 1
ATOM 696 N N . LEU A 1 89 ? 0.296 -1.991 10.463 1.00 92.88 89 LEU A N 1
ATOM 697 C CA . LEU A 1 89 ? -0.219 -1.862 9.100 1.00 92.88 89 LEU A CA 1
ATOM 698 C C . LEU A 1 89 ? 0.713 -1.040 8.205 1.00 92.88 89 LEU A C 1
ATOM 700 O O . LEU A 1 89 ? 0.824 -1.341 7.019 1.00 92.88 89 LEU A O 1
ATOM 704 N N . LEU A 1 90 ? 1.388 -0.022 8.740 1.00 95.38 90 LEU A N 1
ATOM 705 C CA . LEU A 1 90 ? 2.365 0.767 7.994 1.00 95.38 90 LEU A CA 1
ATOM 706 C C . LEU A 1 90 ? 3.551 -0.094 7.541 1.00 95.38 90 LEU A C 1
ATOM 708 O O . LEU A 1 90 ? 3.888 -0.085 6.356 1.00 95.38 90 LEU A O 1
ATOM 712 N N . GLN A 1 91 ? 4.137 -0.883 8.444 1.00 96.00 91 GLN A N 1
ATOM 713 C CA . GLN A 1 91 ? 5.225 -1.803 8.105 1.00 96.00 91 GLN A CA 1
ATOM 714 C C . GLN A 1 91 ? 4.782 -2.823 7.049 1.00 96.00 91 GLN A C 1
ATOM 716 O O . GLN A 1 91 ? 5.474 -3.041 6.053 1.00 96.00 91 GLN A O 1
ATOM 721 N N . LEU A 1 92 ? 3.588 -3.397 7.227 1.00 95.56 92 LEU A N 1
ATOM 722 C CA . LEU A 1 92 ? 2.991 -4.339 6.285 1.00 95.56 92 LEU A CA 1
ATOM 723 C C . LEU A 1 92 ? 2.816 -3.714 4.892 1.00 95.56 92 LEU A C 1
ATOM 725 O O . LEU A 1 92 ? 3.109 -4.359 3.882 1.00 95.56 92 LEU A O 1
ATOM 729 N N . ARG A 1 93 ? 2.363 -2.455 4.831 1.00 97.19 93 ARG A N 1
ATOM 730 C CA . ARG A 1 93 ? 2.201 -1.700 3.583 1.00 97.19 93 ARG A CA 1
ATOM 731 C C . ARG A 1 93 ? 3.541 -1.448 2.891 1.00 97.19 93 ARG A C 1
ATOM 733 O O . ARG A 1 93 ? 3.642 -1.705 1.694 1.00 97.19 93 ARG A O 1
ATOM 740 N N . HIS A 1 94 ? 4.571 -1.020 3.621 1.00 97.50 94 HIS A N 1
ATOM 741 C CA . HIS A 1 94 ? 5.906 -0.817 3.048 1.00 97.50 94 HIS A CA 1
ATOM 742 C C . HIS A 1 94 ? 6.471 -2.100 2.435 1.00 97.50 94 HIS A C 1
ATOM 744 O O . HIS A 1 94 ? 6.852 -2.105 1.262 1.00 97.50 94 HIS A O 1
ATOM 750 N N . GLU A 1 95 ? 6.465 -3.195 3.195 1.00 97.62 95 GLU A N 1
ATOM 751 C CA . GLU A 1 95 ? 7.028 -4.466 2.739 1.00 97.62 95 GLU A CA 1
ATOM 752 C C . GLU A 1 95 ? 6.249 -5.028 1.542 1.00 97.62 95 GLU A C 1
ATOM 754 O O . GLU A 1 95 ? 6.828 -5.460 0.542 1.00 97.62 95 GLU A O 1
ATOM 759 N N . THR A 1 96 ? 4.915 -4.971 1.604 1.00 97.50 96 THR A N 1
ATOM 760 C CA . THR A 1 96 ? 4.055 -5.450 0.516 1.00 97.50 96 THR A CA 1
ATOM 761 C C . THR A 1 96 ? 4.248 -4.612 -0.745 1.00 97.50 96 THR A C 1
ATOM 763 O O . THR A 1 96 ? 4.450 -5.173 -1.821 1.00 97.50 96 THR A O 1
ATOM 766 N N . GLY A 1 97 ? 4.231 -3.280 -0.632 1.00 97.50 97 GLY A N 1
ATOM 767 C CA . GLY A 1 97 ? 4.400 -2.376 -1.769 1.00 97.50 97 GLY A CA 1
ATOM 768 C C . GLY A 1 97 ? 5.742 -2.579 -2.475 1.00 97.50 97 GLY A C 1
ATOM 769 O O . GLY A 1 97 ? 5.779 -2.700 -3.701 1.00 97.50 97 GLY A O 1
ATOM 770 N N . ALA A 1 98 ? 6.831 -2.709 -1.711 1.00 97.44 98 ALA A N 1
ATOM 771 C CA . ALA A 1 98 ? 8.161 -2.972 -2.255 1.00 97.44 98 ALA A CA 1
ATOM 772 C C . ALA A 1 98 ? 8.217 -4.301 -3.030 1.00 97.44 98 ALA A C 1
ATOM 774 O O . ALA A 1 98 ? 8.647 -4.329 -4.187 1.00 97.44 98 ALA A O 1
ATOM 775 N N . ARG A 1 99 ? 7.714 -5.396 -2.438 1.00 97.69 99 ARG A N 1
ATOM 776 C CA . ARG A 1 99 ? 7.692 -6.722 -3.083 1.00 97.69 99 ARG A CA 1
ATOM 777 C C . ARG A 1 99 ? 6.804 -6.755 -4.324 1.00 97.69 99 ARG A C 1
ATOM 779 O O . ARG A 1 99 ? 7.178 -7.364 -5.324 1.00 97.69 99 ARG A O 1
ATOM 786 N N . VAL A 1 100 ? 5.638 -6.110 -4.283 1.00 97.25 100 VAL A N 1
ATOM 787 C CA . VAL A 1 100 ? 4.731 -6.030 -5.438 1.00 97.25 100 VAL A CA 1
ATOM 788 C C . VAL A 1 100 ? 5.382 -5.241 -6.570 1.00 97.25 100 VAL A C 1
ATOM 790 O O . VAL A 1 100 ? 5.351 -5.702 -7.708 1.00 97.25 100 VAL A O 1
ATOM 793 N N . CYS A 1 101 ? 6.020 -4.104 -6.274 1.00 97.25 101 CYS A N 1
ATOM 794 C CA . CYS A 1 101 ? 6.746 -3.319 -7.273 1.00 97.25 101 CYS A CA 1
ATOM 795 C C . CYS A 1 101 ? 7.824 -4.159 -7.972 1.00 97.25 101 CYS A C 1
ATOM 797 O O . CYS A 1 101 ? 7.861 -4.207 -9.202 1.00 97.25 101 CYS A O 1
ATOM 799 N N . GLU A 1 102 ? 8.625 -4.908 -7.205 1.00 96.50 102 GLU A N 1
ATOM 800 C CA . GLU A 1 102 ? 9.629 -5.824 -7.758 1.00 96.50 102 GLU A CA 1
ATOM 801 C C . GLU A 1 102 ? 9.011 -6.813 -8.753 1.00 96.50 102 GLU A C 1
ATOM 803 O O . GLU A 1 102 ? 9.507 -6.980 -9.863 1.00 96.50 102 GLU A O 1
ATOM 808 N N . LYS A 1 103 ? 7.892 -7.447 -8.384 1.00 96.25 103 LYS A N 1
ATOM 809 C CA . LYS A 1 103 ? 7.225 -8.442 -9.235 1.00 96.25 103 LYS A CA 1
ATOM 810 C C . LYS A 1 103 ? 6.559 -7.832 -10.465 1.00 96.25 103 LYS A C 1
ATOM 812 O O . LYS A 1 103 ? 6.579 -8.456 -11.525 1.00 96.25 103 LYS A O 1
ATOM 817 N N . VAL A 1 104 ? 5.983 -6.637 -10.344 1.00 96.38 104 VAL A N 1
ATOM 818 C CA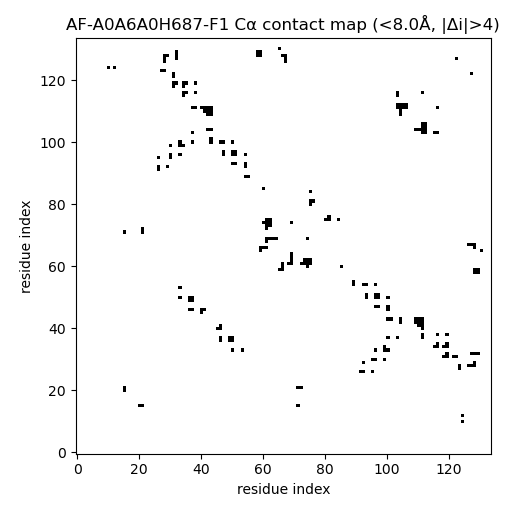 . VAL A 1 104 ? 5.318 -5.940 -11.454 1.00 96.38 104 VAL A CA 1
ATOM 819 C C . VAL A 1 104 ? 6.325 -5.527 -12.522 1.00 96.38 104 VAL A C 1
ATOM 821 O O . VAL A 1 104 ? 6.028 -5.680 -13.704 1.00 96.38 104 VAL A O 1
ATOM 824 N N . PHE A 1 105 ? 7.508 -5.060 -12.126 1.00 95.75 105 PHE A N 1
ATOM 825 C CA . PHE A 1 105 ? 8.556 -4.601 -13.043 1.00 95.75 105 PHE A CA 1
ATOM 826 C C . PHE A 1 105 ? 9.639 -5.650 -13.334 1.00 95.75 105 PHE A C 1
ATOM 828 O O . PHE A 1 105 ? 10.665 -5.325 -13.925 1.00 95.75 105 PHE A O 1
ATOM 835 N N . SER A 1 106 ? 9.427 -6.914 -12.952 1.00 94.06 106 SER A N 1
ATOM 836 C CA . SER A 1 106 ? 10.309 -8.037 -13.305 1.00 94.06 106 SER A CA 1
ATOM 837 C C . SER A 1 106 ? 10.075 -8.469 -14.760 1.00 94.06 106 SER A C 1
ATOM 839 O O . SER A 1 106 ? 9.660 -9.590 -15.055 1.00 94.06 106 SER A O 1
ATOM 841 N N . THR A 1 107 ? 10.265 -7.531 -15.681 1.00 92.25 107 THR A N 1
ATOM 842 C CA . THR A 1 107 ? 10.083 -7.685 -17.124 1.00 92.25 107 THR A CA 1
ATOM 843 C C . THR A 1 107 ? 11.380 -7.301 -17.839 1.00 92.25 107 THR A C 1
ATOM 845 O O . THR A 1 107 ? 12.094 -6.409 -17.375 1.00 92.25 107 THR A O 1
ATOM 848 N N . PRO A 1 108 ? 11.719 -7.939 -18.974 1.00 90.31 108 PRO A N 1
ATOM 849 C CA . PRO A 1 108 ? 12.948 -7.615 -19.703 1.00 90.31 108 PRO A CA 1
ATOM 850 C C . PRO A 1 108 ? 13.007 -6.172 -20.226 1.00 90.31 108 PRO A C 1
ATOM 852 O O . PRO A 1 108 ? 14.092 -5.640 -20.426 1.00 90.31 108 PRO A O 1
ATOM 855 N N . ASP A 1 109 ? 11.851 -5.546 -20.463 1.00 91.00 109 ASP A N 1
ATOM 856 C CA . ASP A 1 109 ? 11.723 -4.184 -20.991 1.00 91.00 109 ASP A CA 1
ATOM 857 C C . ASP A 1 109 ? 11.583 -3.112 -19.896 1.00 91.00 109 ASP A C 1
ATOM 859 O O . ASP A 1 109 ? 11.449 -1.928 -20.210 1.00 91.00 109 ASP A O 1
ATOM 863 N N . GLY A 1 110 ? 11.584 -3.511 -18.617 1.00 89.25 110 GLY A N 1
ATOM 864 C CA . GLY A 1 110 ? 11.426 -2.609 -17.476 1.00 89.25 110 GLY A CA 1
ATOM 865 C C . GLY A 1 110 ? 10.044 -1.954 -17.373 1.00 89.25 110 GLY A C 1
ATOM 866 O O . GLY A 1 110 ? 9.873 -1.029 -16.578 1.00 89.25 110 GLY A O 1
ATOM 867 N N . ARG A 1 111 ? 9.056 -2.410 -18.157 1.00 91.50 111 ARG A N 1
ATOM 868 C CA . ARG A 1 111 ? 7.669 -1.916 -18.139 1.00 91.50 111 ARG A CA 1
ATOM 869 C C . ARG A 1 111 ? 6.796 -2.755 -17.205 1.00 91.50 111 ARG A C 1
ATOM 871 O O . ARG A 1 111 ? 7.095 -3.926 -16.974 1.00 91.50 111 ARG A O 1
ATOM 878 N N . PRO A 1 112 ? 5.681 -2.221 -16.681 1.00 92.12 112 PRO A N 1
ATOM 879 C CA . PRO A 1 112 ? 4.842 -2.987 -15.771 1.00 92.12 112 PRO A CA 1
ATOM 880 C C . PRO A 1 112 ? 4.182 -4.183 -16.482 1.00 92.12 112 PRO A C 1
ATOM 882 O O . PRO A 1 112 ? 3.585 -4.067 -17.554 1.00 92.12 112 PRO A O 1
ATOM 885 N N . SER A 1 113 ? 4.272 -5.356 -15.860 1.00 94.38 113 SER A N 1
ATOM 886 C CA . SER A 1 113 ? 3.798 -6.626 -16.406 1.00 94.38 113 SER A CA 1
ATOM 887 C C . SER A 1 113 ? 2.280 -6.661 -16.590 1.00 94.38 113 SER A C 1
ATOM 889 O O . SER A 1 113 ? 1.509 -6.555 -15.631 1.00 94.38 113 SER A O 1
ATOM 891 N N . LYS A 1 114 ? 1.832 -6.937 -17.823 1.00 92.12 114 LYS A N 1
ATOM 892 C CA . LYS A 1 114 ? 0.404 -7.105 -18.155 1.00 92.12 114 LYS A CA 1
ATOM 893 C C . LYS A 1 114 ? -0.292 -8.195 -17.330 1.00 92.12 114 LYS A C 1
ATOM 895 O O . LYS A 1 114 ? -1.490 -8.096 -17.078 1.00 92.12 114 LYS A O 1
ATOM 900 N N . TRP A 1 115 ? 0.455 -9.217 -16.901 1.00 90.56 115 TRP A N 1
ATOM 901 C CA . TRP A 1 115 ? -0.060 -10.339 -16.111 1.00 90.56 115 TRP A CA 1
ATOM 902 C C . TRP A 1 115 ? -0.402 -9.937 -14.680 1.00 90.56 115 TRP A C 1
ATOM 904 O O . TRP A 1 115 ? -1.297 -10.519 -14.084 1.00 90.56 115 TRP A O 1
ATOM 914 N N . TRP A 1 116 ? 0.270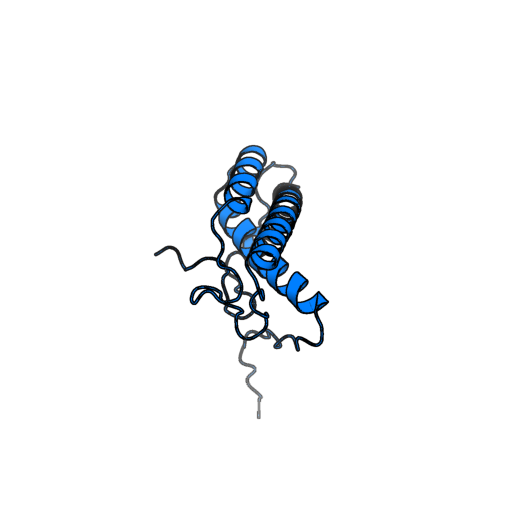 -8.917 -14.148 1.00 92.38 116 TRP A N 1
ATOM 915 C CA . TRP A 1 116 ? -0.088 -8.315 -12.869 1.00 92.38 116 TRP A CA 1
ATOM 916 C C . TRP A 1 116 ? -1.163 -7.239 -13.047 1.00 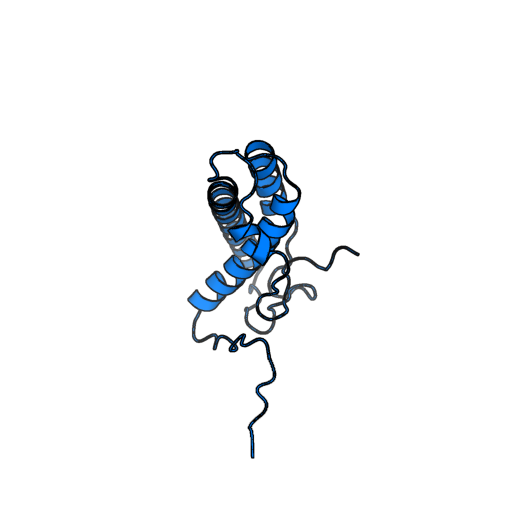92.38 116 TRP A C 1
ATOM 918 O O . TRP A 1 116 ? -2.133 -7.192 -12.291 1.00 92.38 116 TRP A O 1
ATOM 928 N N . LEU A 1 117 ? -1.048 -6.405 -14.085 1.00 89.88 117 LEU A N 1
ATOM 929 C CA . LEU A 1 117 ? -1.987 -5.303 -14.309 1.00 89.88 117 LEU A CA 1
ATOM 930 C C . LEU A 1 117 ? -3.410 -5.757 -14.672 1.00 89.88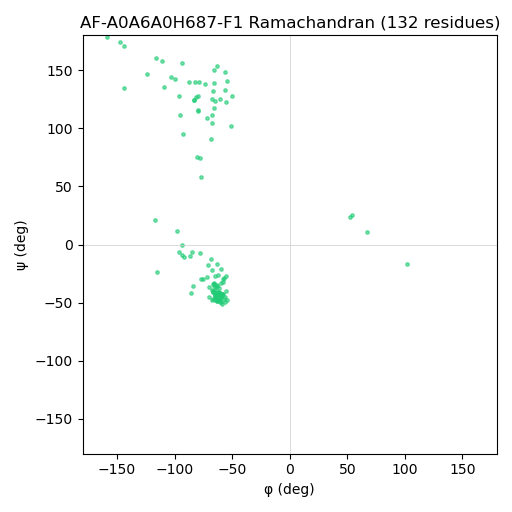 117 LEU A C 1
ATOM 932 O O . LEU A 1 117 ? -4.360 -5.007 -14.439 1.00 89.88 117 LEU A O 1
ATOM 936 N N . CYS A 1 118 ? -3.605 -6.980 -15.174 1.00 88.56 118 CYS A N 1
ATOM 937 C CA . CYS A 1 118 ? -4.945 -7.510 -15.449 1.00 88.56 118 CYS A CA 1
ATOM 938 C C . CYS A 1 118 ? -5.817 -7.660 -14.183 1.00 88.56 118 CYS A C 1
ATOM 940 O O . CYS A 1 118 ? -7.042 -7.738 -14.284 1.00 88.56 118 CYS A O 1
ATOM 942 N N . PHE A 1 119 ? -5.213 -7.636 -12.989 1.00 87.00 119 PHE A N 1
ATOM 943 C CA . PHE A 1 119 ? -5.921 -7.695 -11.709 1.00 87.00 119 PHE A CA 1
ATOM 944 C C . PHE A 1 119 ? -6.385 -6.325 -11.190 1.00 87.00 119 PHE A C 1
ATOM 946 O O . PHE A 1 119 ? -7.200 -6.278 -10.278 1.00 87.00 119 PHE A O 1
ATOM 953 N N . THR A 1 120 ? -5.965 -5.209 -11.798 1.00 85.88 120 THR A N 1
ATOM 954 C CA . THR A 1 120 ? -6.321 -3.840 -11.352 1.00 85.88 120 THR A CA 1
ATOM 955 C C . THR A 1 120 ? -7.828 -3.566 -11.297 1.00 85.88 120 THR A C 1
ATOM 957 O O . THR A 1 120 ? -8.291 -2.788 -10.458 1.00 85.88 120 THR A O 1
ATOM 960 N N . ARG A 1 121 ? -8.597 -4.203 -12.191 1.00 77.12 121 ARG A N 1
ATOM 961 C CA . ARG A 1 121 ? -10.060 -4.070 -12.279 1.00 77.12 121 ARG A CA 1
ATOM 962 C C . ARG A 1 121 ? -10.815 -5.109 -11.450 1.00 77.12 121 ARG A C 1
ATOM 964 O O . ARG A 1 121 ? -12.026 -4.978 -11.296 1.00 77.12 121 ARG A O 1
ATOM 971 N N . LYS A 1 122 ? -10.135 -6.133 -10.926 1.00 79.56 122 LYS A N 1
ATOM 972 C CA . LYS A 1 122 ? -10.772 -7.147 -10.082 1.00 79.56 122 LYS A CA 1
ATOM 973 C C . LYS A 1 122 ? -10.920 -6.586 -8.673 1.00 79.56 122 LYS A C 1
ATOM 975 O O . LYS A 1 122 ? -9.958 -6.088 -8.095 1.00 79.56 122 LYS A O 1
ATOM 980 N N . LYS A 1 123 ? -12.132 -6.649 -8.128 1.00 72.50 123 LYS A N 1
ATOM 981 C CA . LYS A 1 123 ? -12.396 -6.297 -6.732 1.00 72.50 123 LYS A CA 1
ATOM 982 C C . LYS A 1 123 ? -12.385 -7.572 -5.906 1.00 72.50 123 LYS A C 1
ATOM 984 O O . LYS A 1 123 ? -13.066 -8.537 -6.240 1.00 72.50 123 LYS A O 1
ATOM 989 N N . PHE A 1 124 ? -11.602 -7.581 -4.838 1.00 78.12 124 PHE A N 1
ATOM 990 C CA . PHE A 1 124 ? -11.648 -8.663 -3.868 1.00 78.12 124 PHE A CA 1
ATOM 991 C C . PHE A 1 124 ? -12.799 -8.403 -2.890 1.00 78.12 124 PHE A C 1
ATOM 993 O O . PHE A 1 124 ? -12.871 -7.328 -2.297 1.00 78.12 124 PHE A O 1
ATOM 1000 N N . MET A 1 125 ? -13.718 -9.367 -2.754 1.00 76.38 125 MET A N 1
ATOM 1001 C CA . MET A 1 125 ? -14.922 -9.268 -1.907 1.00 76.38 125 MET A CA 1
ATOM 1002 C C . MET A 1 125 ? -15.801 -8.030 -2.180 1.00 76.38 125 MET A C 1
ATOM 1004 O O . MET A 1 125 ? -16.463 -7.545 -1.265 1.00 76.38 125 MET A O 1
ATOM 1008 N N . ASP A 1 126 ? -15.749 -7.469 -3.394 1.00 77.69 126 ASP A N 1
ATOM 1009 C CA . ASP A 1 126 ? -16.381 -6.186 -3.752 1.00 77.69 126 ASP A CA 1
ATOM 1010 C C . ASP A 1 126 ? -16.019 -5.008 -2.824 1.00 77.69 126 ASP A C 1
ATOM 1012 O O . ASP A 1 126 ? -16.730 -4.005 -2.745 1.00 77.69 126 ASP A O 1
ATOM 1016 N N . LYS A 1 127 ? -14.868 -5.099 -2.146 1.00 79.06 127 LYS A N 1
ATOM 1017 C CA . LYS A 1 127 ? -14.354 -4.098 -1.204 1.00 79.06 127 LYS A CA 1
ATOM 1018 C C . LYS A 1 127 ? -13.107 -3.402 -1.752 1.00 79.06 127 LYS A C 1
ATOM 1020 O O . LYS A 1 127 ? -12.420 -3.904 -2.641 1.00 79.06 127 LYS A O 1
ATOM 1025 N N . SER A 1 128 ? -12.835 -2.211 -1.225 1.00 81.06 128 SER A N 1
ATOM 1026 C CA . SER A 1 128 ? -11.703 -1.350 -1.588 1.00 81.06 128 SER A CA 1
ATOM 1027 C C . SER A 1 128 ? -11.216 -0.640 -0.330 1.00 81.06 128 SER A C 1
ATOM 1029 O O . SER A 1 128 ? -12.052 -0.170 0.438 1.00 81.06 128 SER A O 1
ATOM 1031 N N . LEU A 1 129 ? -9.900 -0.589 -0.100 1.00 82.31 129 LEU A N 1
ATOM 1032 C CA . LEU A 1 129 ? -9.336 0.046 1.104 1.00 82.31 129 LEU A CA 1
ATOM 1033 C C . LEU A 1 129 ? -9.373 1.569 1.025 1.00 82.31 129 LEU A C 1
ATOM 1035 O O . LEU A 1 129 ? -9.467 2.240 2.049 1.00 82.31 129 LEU A O 1
ATOM 1039 N N . LEU A 1 130 ? -9.296 2.102 -0.190 1.00 81.44 130 LEU A N 1
ATOM 1040 C CA . LEU A 1 130 ? -9.503 3.512 -0.463 1.00 81.44 130 LEU A CA 1
ATOM 1041 C C . LEU A 1 130 ? -10.890 3.699 -1.072 1.00 81.44 130 LEU A C 1
ATOM 1043 O O . LEU A 1 130 ? -11.359 2.853 -1.846 1.00 81.44 130 LEU A O 1
ATOM 1047 N N . ALA A 1 131 ? -11.535 4.811 -0.719 1.00 69.38 131 ALA A N 1
ATOM 1048 C CA . ALA A 1 131 ? -12.758 5.239 -1.382 1.00 69.38 131 ALA A CA 1
ATOM 1049 C C . ALA A 1 131 ? -12.506 5.369 -2.899 1.00 69.38 131 ALA A C 1
ATOM 1051 O O . ALA A 1 131 ? -11.382 5.694 -3.298 1.00 69.38 131 ALA A O 1
ATOM 1052 N N . PRO A 1 132 ? -13.517 5.119 -3.753 1.00 59.81 132 PRO A N 1
ATOM 1053 C CA . PRO A 1 132 ? -13.388 5.383 -5.177 1.00 59.81 132 PRO A CA 1
ATOM 1054 C C . PRO A 1 132 ? -12.981 6.846 -5.358 1.00 59.81 132 PRO A C 1
ATOM 1056 O O . PRO A 1 132 ? -13.666 7.742 -4.871 1.00 59.81 132 PRO A O 1
ATOM 1059 N N . THR A 1 133 ? -11.852 7.090 -6.019 1.00 50.56 133 THR A N 1
ATOM 1060 C CA . THR A 1 133 ? -11.542 8.429 -6.516 1.00 50.56 133 THR A CA 1
ATOM 1061 C C . THR A 1 133 ? -12.550 8.721 -7.621 1.00 50.56 133 THR A C 1
ATOM 1063 O O . THR A 1 133 ? -12.534 8.012 -8.633 1.00 50.56 133 THR A O 1
ATOM 1066 N N . SER A 1 134 ? -13.451 9.671 -7.368 1.00 34.16 134 SER A N 1
ATOM 1067 C CA . SER A 1 134 ? -14.413 10.206 -8.338 1.00 34.16 134 SER A CA 1
ATOM 1068 C C . SER A 1 134 ? -13.739 10.660 -9.628 1.00 34.16 134 SER A C 1
ATOM 1070 O O . SER A 1 134 ? -12.588 11.151 -9.546 1.00 34.16 134 SER A O 1
#

Nearest PDB structures (foldseek):
  3ule-assembly1_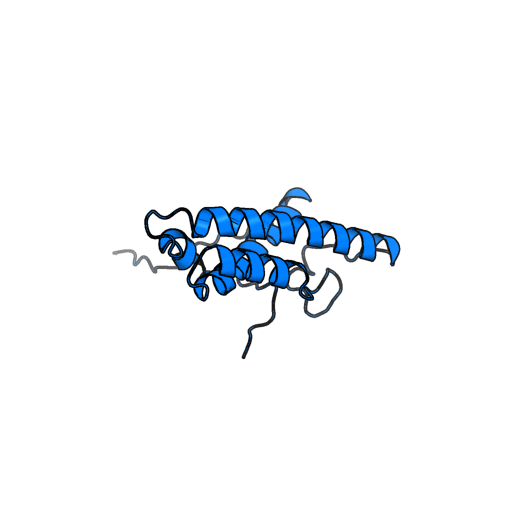E  TM=9.701E-01  e=8.244E-11  Bos taurus
  8p94-assembly1_E  TM=9.825E-01  e=2.202E-10  Homo sapiens
  2p9n-assembly1_E  TM=9.695E-01  e=2.594E-10  Bos taurus
  7tpt-assembly1_E  TM=9.641E-01  e=5.274E-10  Bos taurus
  7t5q-assembly1_E  TM=9.473E-01  e=1.409E-09  Bos taurus

Solvent-accessible surface area (backbone atoms only — not comparable to full-atom values): 8094 Å² total; per-residue (Å²): 135,84,83,85,82,76,95,69,84,84,73,76,81,79,79,77,84,52,74,68,48,54,57,51,51,52,50,56,45,49,51,38,55,47,37,51,57,41,69,75,35,74,38,54,69,57,27,51,56,50,28,53,55,55,32,75,46,94,65,63,48,53,74,42,93,74,24,76,52,50,95,80,42,76,50,60,91,46,71,69,52,41,51,53,50,51,52,51,51,36,54,52,33,42,55,48,30,53,54,50,43,52,62,32,30,71,39,98,83,38,37,62,35,66,85,56,49,68,47,47,81,58,60,63,91,84,48,55,70,61,79,82,82,127

pLDDT: mean 82.53, std 17.72, range [31.53, 98.0]

Sequence (134 aa):
MAANIEPGTSTKPISTQGECDRTLIYVTLYITECLRRLSKCKDKAQGQTEMYSLAISKFPIPGEPSFPLNAVYAKPKNEQETELYQQYLLQLRHETGARVCEKVFSTPDGRPSKWWLCFTRKKFMDKSLLAPTS